Protein AF-A0A0C2FRT2-F1 (afdb_monomer_lite)

InterPro domains:
  IPR001715 Calponin homology domain [PF00307] (10-83)
  IPR001715 Calponin homology domain [PS50021] (9-84)
  IPR001715 Calponin homology domain [SM00033] (11-84)
  IPR036872 CH domain superfamily [G3DSA:1.10.418.10] (2-84)
  IPR036872 CH domain superfamily [SSF47576] (7-82)
  IPR050540 F-actin Monooxygenase Mical [PTHR23167] (9-83)

Structure (mmCIF, N/CA/C/O backbone):
data_AF-A0A0C2FRT2-F1
#
_entry.id   AF-A0A0C2FRT2-F1
#
loop_
_atom_site.group_PDB
_atom_site.id
_atom_site.type_symbol
_atom_site.label_atom_id
_atom_site.label_alt_id
_atom_site.label_comp_id
_atom_site.label_asym_id
_atom_site.label_entity_id
_atom_site.label_seq_id
_atom_site.pdbx_PDB_ins_code
_atom_site.Cartn_x
_atom_site.Cartn_y
_atom_site.Cartn_z
_atom_site.occupancy
_atom_site.B_iso_or_equiv
_atom_site.auth_seq_id
_atom_site.auth_comp_id
_atom_site.auth_asym_id
_atom_site.auth_atom_id
_atom_site.pdbx_PDB_model_num
ATOM 1 N N . ASP A 1 1 ? 29.412 -14.691 -0.890 1.00 60.19 1 ASP A N 1
ATOM 2 C CA . ASP A 1 1 ? 28.045 -14.820 -0.337 1.00 60.19 1 ASP A CA 1
ATOM 3 C C . ASP A 1 1 ? 26.971 -14.667 -1.415 1.00 60.19 1 ASP A C 1
ATOM 5 O O . ASP A 1 1 ? 26.186 -13.723 -1.420 1.00 60.19 1 ASP A O 1
ATOM 9 N N . GLU A 1 2 ? 26.936 -15.591 -2.380 1.00 73.81 2 GLU A N 1
ATOM 10 C CA . GLU A 1 2 ? 25.884 -15.627 -3.412 1.00 73.81 2 GLU A CA 1
ATOM 11 C C . GLU A 1 2 ? 24.589 -16.269 -2.895 1.00 73.81 2 GLU A C 1
ATOM 13 O O . GLU A 1 2 ? 23.501 -15.860 -3.303 1.00 73.81 2 GLU A O 1
ATOM 18 N N . GLU A 1 3 ? 24.704 -17.206 -1.949 1.00 73.06 3 GLU A N 1
ATOM 19 C CA . GLU A 1 3 ? 23.574 -17.860 -1.280 1.00 73.06 3 GLU A CA 1
ATOM 20 C C . GLU A 1 3 ? 22.726 -16.853 -0.495 1.00 73.06 3 GLU A C 1
ATOM 22 O O . GLU A 1 3 ? 21.527 -16.751 -0.744 1.00 73.06 3 GLU A O 1
ATOM 27 N N . GLU A 1 4 ? 23.343 -16.002 0.333 1.00 74.38 4 GLU A N 1
ATOM 28 C CA . GLU A 1 4 ? 22.626 -14.960 1.088 1.00 74.38 4 GLU A CA 1
ATOM 29 C C . GLU A 1 4 ? 21.912 -13.962 0.151 1.00 74.38 4 GLU A C 1
ATOM 31 O O . GLU A 1 4 ? 20.788 -13.513 0.400 1.00 74.38 4 GLU A O 1
ATOM 36 N N . ARG A 1 5 ? 22.527 -13.632 -0.994 1.00 72.75 5 ARG A N 1
ATOM 37 C CA . ARG A 1 5 ? 21.897 -12.793 -2.025 1.00 72.75 5 ARG A CA 1
ATOM 38 C C . ARG A 1 5 ? 20.705 -13.499 -2.686 1.00 72.75 5 ARG A C 1
ATOM 40 O O . ARG A 1 5 ? 19.726 -12.830 -3.030 1.00 72.75 5 ARG A O 1
ATOM 47 N N . GLY A 1 6 ? 20.782 -14.816 -2.868 1.00 77.12 6 GLY A N 1
ATOM 48 C CA . GLY A 1 6 ? 19.692 -15.663 -3.351 1.00 77.12 6 GLY A CA 1
ATOM 49 C C . GLY A 1 6 ? 18.520 -15.711 -2.372 1.00 77.12 6 GLY A C 1
ATOM 50 O O . GLY A 1 6 ? 17.387 -15.425 -2.759 1.00 77.12 6 GLY A O 1
ATOM 51 N N . GLU A 1 7 ? 18.787 -15.962 -1.092 1.00 81.56 7 GLU A N 1
ATOM 52 C CA . GLU A 1 7 ? 17.775 -15.990 -0.028 1.00 81.56 7 GLU A CA 1
ATOM 53 C C . GLU A 1 7 ? 17.031 -14.657 0.096 1.00 81.56 7 GLU A C 1
ATOM 55 O O . GLU A 1 7 ? 15.797 -14.622 0.092 1.00 81.56 7 GLU A O 1
ATOM 60 N N . ARG A 1 8 ? 17.765 -13.535 0.100 1.00 78.44 8 ARG A N 1
ATOM 61 C CA . ARG A 1 8 ? 17.170 -12.187 0.115 1.00 78.44 8 ARG A CA 1
ATOM 62 C C . ARG A 1 8 ? 16.247 -11.951 -1.081 1.00 78.44 8 ARG A C 1
ATOM 64 O O . ARG A 1 8 ? 15.205 -11.310 -0.933 1.00 78.44 8 ARG A O 1
ATOM 71 N N . LYS A 1 9 ? 16.602 -12.463 -2.265 1.00 80.38 9 LYS A N 1
ATOM 72 C CA . LYS A 1 9 ? 15.756 -12.370 -3.463 1.00 80.38 9 LYS A CA 1
ATOM 73 C C . LYS A 1 9 ? 14.464 -13.174 -3.286 1.00 80.38 9 LYS A C 1
ATOM 75 O O . LYS A 1 9 ? 13.389 -12.627 -3.511 1.00 80.38 9 LYS A O 1
ATOM 80 N N . HIS A 1 10 ? 14.554 -14.413 -2.806 1.00 89.75 10 HIS A N 1
ATOM 81 C CA . HIS A 1 10 ? 13.380 -15.256 -2.564 1.00 89.75 10 HIS A CA 1
ATOM 82 C C . HIS A 1 10 ? 12.430 -14.667 -1.514 1.00 89.75 10 HIS A C 1
ATOM 84 O O . HIS A 1 10 ? 11.218 -14.639 -1.734 1.00 89.75 10 HIS A O 1
ATOM 90 N N . ALA A 1 11 ? 12.962 -14.134 -0.411 1.00 93.06 11 ALA A N 1
ATOM 91 C CA . ALA A 1 11 ? 12.157 -13.471 0.614 1.00 93.06 11 ALA A CA 1
ATOM 92 C C . ALA A 1 11 ? 11.428 -12.235 0.060 1.00 93.06 11 ALA A C 1
ATOM 94 O O . ALA A 1 11 ? 10.241 -12.030 0.324 1.00 93.06 11 ALA A O 1
ATOM 95 N N . LYS A 1 12 ? 12.120 -11.435 -0.762 1.00 93.00 12 LYS A N 1
ATOM 96 C CA . LYS A 1 12 ? 11.541 -10.255 -1.412 1.00 93.00 12 LYS A CA 1
ATOM 97 C C . LYS A 1 12 ? 10.408 -10.628 -2.372 1.00 93.00 12 LYS A C 1
ATOM 99 O O . LYS A 1 12 ? 9.358 -9.988 -2.344 1.00 93.00 12 LYS A O 1
ATOM 104 N N . ASP A 1 13 ? 10.598 -11.662 -3.184 1.00 94.88 13 ASP A N 1
ATOM 105 C CA . ASP A 1 13 ? 9.587 -12.123 -4.141 1.00 94.88 13 ASP A CA 1
ATOM 106 C C . ASP A 1 13 ? 8.352 -12.690 -3.419 1.00 94.88 13 ASP A C 1
ATOM 108 O O . ASP A 1 13 ? 7.214 -12.395 -3.794 1.00 94.88 13 ASP A O 1
ATOM 112 N N . ALA A 1 14 ? 8.560 -13.434 -2.327 1.00 96.56 14 ALA A N 1
ATOM 113 C CA . ALA A 1 14 ? 7.477 -13.941 -1.489 1.00 96.56 14 ALA A CA 1
ATOM 114 C C . ALA A 1 14 ? 6.662 -12.807 -0.842 1.00 96.56 14 ALA A C 1
ATOM 116 O O . ALA A 1 14 ? 5.428 -12.854 -0.851 1.00 96.56 14 ALA A O 1
ATOM 117 N N . LEU A 1 15 ? 7.329 -11.766 -0.329 1.00 97.19 15 LEU A N 1
ATOM 118 C CA . LEU A 1 15 ? 6.656 -10.595 0.236 1.00 97.19 15 LEU A CA 1
ATOM 119 C C . LEU A 1 15 ? 5.851 -9.843 -0.831 1.00 97.19 15 LEU A C 1
ATOM 121 O O . LEU A 1 15 ? 4.714 -9.449 -0.576 1.00 97.19 15 LEU A O 1
ATOM 125 N N . LEU A 1 16 ? 6.399 -9.686 -2.040 1.00 97.44 16 LEU A N 1
ATOM 126 C CA . LEU A 1 16 ? 5.701 -9.013 -3.136 1.00 97.44 16 LEU A CA 1
ATOM 127 C C . LEU A 1 16 ? 4.425 -9.768 -3.521 1.00 97.44 16 LEU A C 1
ATOM 129 O O . LEU A 1 16 ? 3.358 -9.162 -3.645 1.00 97.44 16 LEU A O 1
ATOM 133 N N . LEU A 1 17 ? 4.521 -11.095 -3.643 1.00 97.44 17 LEU A N 1
ATOM 134 C CA . LEU A 1 17 ? 3.376 -11.959 -3.917 1.00 97.44 17 LEU A CA 1
ATOM 135 C C . LEU A 1 17 ? 2.321 -11.875 -2.807 1.00 97.44 17 LEU A C 1
ATOM 137 O O . LEU A 1 17 ? 1.119 -11.864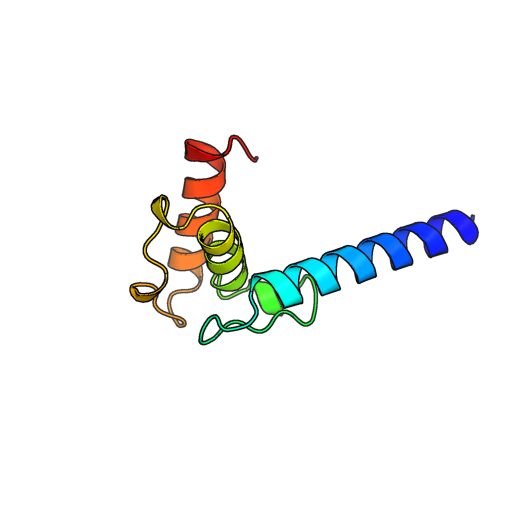 -3.083 1.00 97.44 17 LEU A O 1
ATOM 141 N N . TRP A 1 18 ? 2.750 -11.806 -1.547 1.00 97.62 18 TRP A N 1
ATOM 142 C CA . TRP A 1 18 ? 1.838 -11.620 -0.424 1.00 97.62 18 TRP A CA 1
ATOM 143 C C . TRP A 1 18 ? 1.097 -10.281 -0.516 1.00 97.62 18 TRP A C 1
ATOM 145 O O . TRP A 1 18 ? -0.131 -10.270 -0.400 1.00 97.62 18 TRP A O 1
ATOM 155 N N . CYS A 1 19 ? 1.801 -9.179 -0.808 1.00 98.06 19 CYS A N 1
ATOM 156 C CA . CYS A 1 19 ? 1.175 -7.870 -0.996 1.00 98.06 19 CYS A CA 1
ATOM 157 C C . CYS A 1 19 ? 0.127 -7.922 -2.114 1.00 98.06 19 CYS A C 1
ATOM 159 O O . CYS A 1 19 ? -1.014 -7.524 -1.898 1.00 98.06 19 CYS A O 1
ATOM 161 N N . GLN A 1 20 ? 0.482 -8.497 -3.267 1.00 98.19 20 GLN A N 1
ATOM 162 C CA . GLN A 1 20 ? -0.419 -8.661 -4.411 1.00 98.19 20 GLN A CA 1
ATOM 163 C C . GLN A 1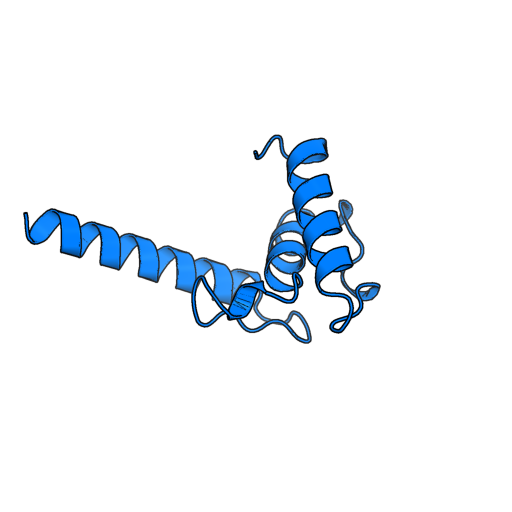 20 ? -1.695 -9.423 -4.053 1.00 98.19 20 GLN A C 1
ATOM 165 O O . GLN A 1 20 ? -2.790 -8.998 -4.416 1.00 98.19 20 GLN A O 1
ATOM 170 N N . ARG A 1 21 ? -1.567 -10.539 -3.326 1.00 97.88 21 ARG A N 1
ATOM 171 C CA . ARG A 1 21 ? -2.716 -11.352 -2.903 1.00 97.88 21 ARG A CA 1
ATOM 172 C C . ARG A 1 21 ? -3.605 -10.609 -1.913 1.00 97.88 21 ARG A C 1
ATOM 174 O O . ARG A 1 21 ? -4.822 -10.715 -2.003 1.00 97.88 21 ARG A O 1
ATOM 181 N N . LYS A 1 22 ? -3.014 -9.861 -0.979 1.00 97.69 22 LYS A N 1
ATOM 182 C CA . LYS A 1 22 ? -3.762 -9.119 0.044 1.00 97.69 22 LYS A CA 1
ATOM 183 C C . LYS A 1 22 ? -4.482 -7.896 -0.506 1.00 97.69 22 LYS A C 1
ATOM 185 O O . LYS A 1 22 ? -5.561 -7.575 -0.022 1.00 97.69 22 LYS A O 1
ATOM 190 N N . THR A 1 23 ? -3.918 -7.246 -1.518 1.00 97.56 23 THR A N 1
ATOM 191 C CA . THR A 1 23 ? -4.540 -6.086 -2.165 1.00 97.56 23 THR A CA 1
ATOM 192 C C . THR A 1 23 ? -5.352 -6.455 -3.408 1.00 97.56 23 THR A C 1
ATOM 194 O O . THR A 1 23 ? -5.833 -5.564 -4.106 1.00 97.56 23 THR A O 1
ATOM 197 N N . ALA A 1 24 ? -5.509 -7.744 -3.722 1.00 96.56 24 ALA A N 1
ATOM 198 C CA . ALA A 1 24 ? -6.328 -8.183 -4.844 1.00 96.56 24 ALA A CA 1
ATOM 199 C C . ALA A 1 24 ? -7.786 -7.737 -4.641 1.00 96.56 24 ALA A C 1
ATOM 201 O O . ALA A 1 24 ? -8.382 -7.986 -3.596 1.00 96.56 24 ALA A O 1
ATOM 202 N N . GLY A 1 25 ? -8.356 -7.067 -5.646 1.00 95.69 25 GLY A N 1
ATOM 203 C CA . GLY A 1 25 ? -9.729 -6.554 -5.601 1.00 95.69 25 GLY A CA 1
ATOM 204 C C . GLY A 1 25 ? -9.877 -5.126 -5.065 1.00 95.69 25 GLY A C 1
ATOM 205 O O . GLY A 1 25 ? -10.971 -4.576 -5.158 1.00 95.69 25 GLY A O 1
ATOM 206 N N . TYR A 1 26 ? -8.806 -4.491 -4.574 1.00 97.75 26 TYR A N 1
ATOM 207 C CA . TYR A 1 26 ? -8.854 -3.074 -4.207 1.00 97.75 26 TYR A CA 1
ATOM 208 C C . TYR A 1 26 ? -8.770 -2.189 -5.460 1.00 97.75 26 TYR A C 1
ATOM 210 O O . TYR A 1 26 ? -7.832 -2.333 -6.253 1.00 97.75 26 TYR A O 1
ATOM 218 N N . PRO A 1 27 ? -9.721 -1.260 -5.667 1.00 96.12 27 PRO A N 1
ATOM 219 C CA . PRO A 1 27 ? -9.709 -0.392 -6.835 1.00 96.12 27 PRO A CA 1
ATOM 220 C C . PRO A 1 27 ? -8.499 0.544 -6.797 1.00 96.12 27 PRO A C 1
ATOM 222 O O . PRO A 1 27 ? -8.112 1.041 -5.742 1.00 96.12 27 PRO A O 1
ATOM 225 N N . ASN A 1 28 ? -7.916 0.807 -7.968 1.00 95.62 28 ASN A N 1
ATOM 226 C CA . ASN A 1 28 ? -6.747 1.682 -8.135 1.00 95.62 28 ASN A CA 1
ATOM 227 C C . ASN A 1 28 ? -5.479 1.217 -7.387 1.00 95.62 28 ASN A C 1
ATOM 229 O O . ASN A 1 28 ? -4.536 1.995 -7.229 1.00 95.62 28 ASN A O 1
ATOM 233 N N . VAL A 1 29 ? -5.426 -0.054 -6.967 1.00 97.56 29 VAL A N 1
ATOM 234 C CA . VAL A 1 29 ? -4.256 -0.663 -6.324 1.00 97.56 29 VAL A CA 1
ATOM 235 C C . VAL A 1 29 ? -3.691 -1.770 -7.201 1.00 97.56 29 VAL A C 1
ATOM 237 O O . VAL A 1 29 ? -4.362 -2.748 -7.525 1.00 97.56 29 VAL A O 1
ATOM 240 N N . ARG A 1 30 ? -2.417 -1.627 -7.570 1.00 96.50 30 ARG A N 1
ATOM 241 C CA . ARG A 1 30 ? -1.660 -2.632 -8.317 1.00 96.50 30 ARG A CA 1
ATOM 242 C C . ARG A 1 30 ? -0.211 -2.640 -7.834 1.00 96.50 30 ARG A C 1
ATOM 244 O O . ARG A 1 30 ? 0.551 -1.717 -8.111 1.00 96.50 30 ARG A O 1
ATOM 251 N N . VAL A 1 31 ? 0.152 -3.690 -7.098 1.00 97.75 31 VAL A N 1
ATOM 252 C CA . VAL A 1 31 ? 1.486 -3.846 -6.506 1.00 97.75 31 VAL A CA 1
ATOM 253 C C . VAL A 1 31 ? 2.367 -4.700 -7.416 1.00 97.75 31 VAL A C 1
ATOM 255 O O . VAL A 1 31 ? 2.202 -5.911 -7.499 1.00 97.75 31 VAL A O 1
ATOM 258 N N . GLU A 1 32 ? 3.313 -4.076 -8.110 1.00 96.56 32 GLU A N 1
ATOM 259 C CA . GLU A 1 32 ? 4.238 -4.742 -9.046 1.00 96.56 32 GLU A CA 1
ATOM 260 C C . GLU A 1 32 ? 5.690 -4.685 -8.564 1.00 96.56 32 GLU A C 1
ATOM 262 O O . GLU A 1 32 ? 6.523 -5.481 -8.984 1.00 96.56 32 GLU A O 1
ATOM 267 N N . ASN A 1 33 ? 6.010 -3.742 -7.679 1.00 96.06 33 ASN A N 1
ATOM 268 C CA . ASN A 1 33 ? 7.347 -3.543 -7.133 1.00 96.06 33 ASN A CA 1
ATOM 269 C C . ASN A 1 33 ? 7.276 -2.859 -5.757 1.00 96.06 33 ASN A C 1
ATOM 271 O O . ASN A 1 33 ? 6.209 -2.437 -5.326 1.00 96.06 33 ASN A O 1
ATOM 275 N N . PHE A 1 34 ? 8.417 -2.718 -5.077 1.00 96.69 34 PHE A N 1
ATOM 276 C CA . PHE A 1 34 ? 8.541 -2.025 -3.781 1.00 96.69 34 PHE A CA 1
ATOM 277 C C . PHE A 1 34 ? 8.939 -0.546 -3.900 1.00 96.69 34 PHE A C 1
ATOM 279 O O . PHE A 1 34 ? 9.507 0.020 -2.974 1.00 96.69 34 PHE A O 1
ATOM 286 N N . THR A 1 35 ? 8.704 0.082 -5.054 1.00 95.44 35 THR A N 1
ATOM 287 C CA . THR A 1 35 ? 9.078 1.482 -5.291 1.00 95.44 35 THR A CA 1
ATOM 288 C C . THR A 1 35 ? 7.886 2.294 -5.782 1.00 95.44 35 THR A C 1
ATOM 290 O O . THR A 1 35 ? 7.240 2.991 -5.004 1.00 95.44 35 THR A O 1
ATOM 293 N N . THR A 1 36 ? 7.567 2.225 -7.071 1.00 96.62 36 THR A N 1
ATOM 294 C CA . THR A 1 36 ? 6.557 3.070 -7.711 1.00 96.62 36 THR A CA 1
ATOM 295 C C . THR A 1 36 ? 5.132 2.672 -7.355 1.00 96.62 36 THR A C 1
ATOM 297 O O . THR A 1 36 ? 4.296 3.562 -7.217 1.00 96.62 36 THR A O 1
ATOM 300 N N . SER A 1 37 ? 4.859 1.384 -7.124 1.00 97.44 37 SER A N 1
ATOM 301 C CA . SER A 1 37 ? 3.510 0.890 -6.800 1.00 97.44 37 SER A CA 1
ATOM 302 C C . SER A 1 37 ? 2.925 1.430 -5.489 1.00 97.44 37 SER A C 1
ATOM 304 O O . SER A 1 37 ? 1.730 1.292 -5.250 1.00 97.44 37 SER A O 1
ATOM 306 N N . TRP A 1 38 ? 3.753 2.043 -4.645 1.00 97.25 38 TRP A N 1
ATOM 307 C CA . TRP A 1 38 ? 3.377 2.524 -3.314 1.00 97.25 38 TRP A CA 1
ATOM 308 C C . TRP A 1 38 ? 3.250 4.049 -3.246 1.00 97.25 38 TRP A C 1
ATOM 310 O O . TRP A 1 38 ? 2.767 4.583 -2.251 1.00 97.25 38 TRP A O 1
ATOM 320 N N . ARG A 1 39 ? 3.663 4.766 -4.302 1.00 96.12 39 ARG A N 1
ATOM 321 C CA . ARG A 1 39 ? 3.814 6.232 -4.292 1.00 96.12 39 ARG A CA 1
ATOM 322 C C . ARG A 1 39 ? 2.510 7.001 -4.103 1.00 96.12 39 ARG A C 1
ATOM 324 O O . ARG A 1 39 ? 2.548 8.095 -3.559 1.00 96.12 39 ARG A O 1
ATOM 331 N N . ASN A 1 40 ? 1.379 6.459 -4.555 1.00 94.69 40 ASN A N 1
ATOM 332 C CA . ASN A 1 40 ? 0.073 7.107 -4.391 1.00 94.69 40 ASN A CA 1
ATOM 333 C C . ASN A 1 40 ? -0.584 6.816 -3.027 1.00 94.69 40 ASN A C 1
ATOM 335 O O . ASN A 1 40 ? -1.706 7.256 -2.786 1.00 94.69 40 ASN A O 1
ATOM 339 N N . GLY A 1 41 ? 0.078 6.037 -2.160 1.00 97.12 41 GLY A N 1
ATOM 340 C CA . GLY A 1 41 ? -0.369 5.702 -0.807 1.00 97.12 41 GLY A CA 1
ATOM 341 C C . GLY A 1 41 ? -1.487 4.658 -0.711 1.00 97.12 41 GLY A C 1
ATOM 342 O O . GLY A 1 41 ? -1.709 4.105 0.368 1.00 97.12 41 GLY A O 1
ATOM 343 N N . LEU A 1 42 ? -2.173 4.316 -1.806 1.00 98.12 42 LEU A N 1
ATOM 344 C CA . LEU A 1 42 ? -3.314 3.393 -1.751 1.00 98.12 42 LEU A CA 1
ATOM 345 C C . LEU A 1 42 ? -2.906 1.958 -1.401 1.00 98.12 42 LEU A C 1
ATOM 347 O O . LEU A 1 42 ? -3.643 1.277 -0.697 1.00 98.12 42 LEU A O 1
ATOM 351 N N . ALA A 1 43 ? -1.726 1.501 -1.831 1.00 98.25 43 ALA A N 1
ATOM 352 C CA . ALA A 1 43 ? -1.245 0.155 -1.511 1.00 98.25 43 ALA A CA 1
ATOM 353 C C . ALA A 1 43 ? -1.081 -0.070 0.007 1.00 98.25 43 ALA A C 1
ATOM 355 O O . ALA A 1 43 ? -1.457 -1.128 0.512 1.00 98.25 43 ALA A O 1
ATOM 356 N N . PHE A 1 44 ? -0.598 0.934 0.750 1.00 98.12 44 PHE A N 1
ATOM 357 C CA . PHE A 1 44 ? -0.489 0.850 2.211 1.00 98.12 44 PHE A CA 1
ATOM 358 C C . PHE A 1 44 ? -1.864 0.821 2.882 1.00 98.12 44 PHE A C 1
ATOM 360 O O . PHE A 1 44 ? -2.135 -0.061 3.696 1.00 98.12 44 PHE A O 1
ATOM 367 N N . ASN A 1 45 ? -2.763 1.726 2.485 1.00 98.19 45 ASN A N 1
ATOM 368 C CA . ASN A 1 45 ? -4.129 1.760 3.010 1.00 98.19 45 ASN A CA 1
ATOM 369 C C . ASN A 1 45 ? -4.890 0.457 2.726 1.00 98.19 45 ASN A C 1
ATOM 371 O O . ASN A 1 45 ? -5.603 -0.039 3.595 1.00 98.19 45 ASN A O 1
ATOM 375 N N . ALA A 1 46 ? -4.710 -0.129 1.539 1.00 98.25 46 ALA A N 1
ATOM 376 C CA . ALA A 1 46 ? -5.328 -1.399 1.173 1.00 98.25 46 ALA A CA 1
ATOM 377 C C . ALA A 1 46 ? -4.828 -2.547 2.054 1.00 98.25 46 ALA A C 1
ATOM 379 O O . ALA A 1 46 ? -5.629 -3.365 2.497 1.00 98.25 46 ALA A O 1
ATOM 380 N N . LEU A 1 47 ? -3.526 -2.602 2.354 1.00 97.81 47 LEU A N 1
ATOM 381 C CA . LEU A 1 47 ? -2.984 -3.620 3.254 1.00 97.81 47 LEU A CA 1
ATOM 382 C C . LEU A 1 47 ? -3.510 -3.484 4.680 1.00 97.81 47 LEU A C 1
ATOM 384 O O . LEU A 1 47 ? -3.856 -4.502 5.281 1.00 97.81 47 LEU A O 1
ATOM 388 N N . ILE A 1 48 ? -3.596 -2.262 5.208 1.00 97.50 48 ILE A N 1
ATOM 389 C CA . ILE A 1 48 ? -4.160 -2.020 6.541 1.00 97.50 48 ILE A CA 1
ATOM 390 C C . ILE A 1 48 ? -5.632 -2.445 6.558 1.00 97.50 48 ILE A C 1
ATOM 392 O O . ILE A 1 48 ? -6.010 -3.276 7.380 1.00 97.50 48 ILE A O 1
ATOM 396 N N . HIS A 1 49 ? -6.438 -1.977 5.600 1.00 98.06 49 HIS A N 1
ATOM 397 C CA . HIS A 1 49 ? -7.858 -2.328 5.502 1.00 98.06 49 HIS A CA 1
ATOM 398 C C . HIS A 1 49 ? -8.084 -3.837 5.300 1.00 98.06 49 HIS A C 1
ATOM 400 O O . HIS A 1 49 ? -9.006 -4.407 5.873 1.00 98.06 49 HIS A O 1
ATOM 406 N N . ALA A 1 50 ? -7.219 -4.523 4.547 1.00 97.19 50 ALA A N 1
ATOM 407 C CA . ALA A 1 50 ? -7.315 -5.969 4.339 1.00 97.19 50 ALA A CA 1
ATOM 408 C C . ALA A 1 50 ? -7.080 -6.793 5.617 1.00 97.19 50 ALA A C 1
ATOM 410 O O . ALA A 1 50 ? -7.526 -7.939 5.684 1.00 97.19 50 ALA A O 1
ATOM 411 N N . HIS A 1 51 ? -6.372 -6.248 6.612 1.00 95.12 51 HIS A N 1
ATOM 412 C CA . HIS A 1 51 ? -6.155 -6.907 7.906 1.00 95.12 51 HIS A CA 1
ATOM 413 C C . HIS A 1 51 ? -7.098 -6.395 8.997 1.00 95.12 51 HIS A C 1
ATOM 415 O O . HIS A 1 51 ? -7.463 -7.158 9.889 1.00 95.12 51 HIS A O 1
ATOM 421 N N . ARG A 1 52 ? -7.450 -5.110 8.939 1.00 95.44 52 ARG A N 1
ATOM 422 C CA . ARG A 1 52 ? -8.191 -4.362 9.955 1.00 95.44 52 ARG A CA 1
ATOM 423 C C . ARG A 1 52 ? -9.119 -3.340 9.277 1.00 95.44 52 ARG A C 1
ATOM 425 O O . ARG A 1 52 ? -8.810 -2.143 9.265 1.00 95.44 52 ARG A O 1
ATOM 432 N N . PRO A 1 53 ? -10.225 -3.786 8.654 1.00 95.94 53 PRO A N 1
ATOM 433 C CA . PRO A 1 53 ? -11.128 -2.905 7.909 1.00 95.94 53 PRO A CA 1
ATOM 434 C C . PRO A 1 53 ? -11.768 -1.816 8.782 1.00 95.94 53 PRO A C 1
ATOM 436 O O . PRO A 1 53 ? -12.177 -0.777 8.278 1.00 95.94 53 PRO A O 1
ATOM 439 N N . GLU A 1 54 ? -11.822 -2.016 10.097 1.00 95.69 54 GLU A N 1
ATOM 440 C CA . GLU A 1 54 ? -12.344 -1.062 11.072 1.00 95.69 54 GLU A CA 1
ATOM 441 C C . GLU A 1 54 ? -11.465 0.184 11.270 1.00 95.69 54 GLU A C 1
ATOM 443 O O . GLU A 1 54 ? -11.935 1.174 11.828 1.00 95.69 54 GLU A O 1
ATOM 448 N N . LEU A 1 55 ? -10.195 0.153 10.847 1.00 95.38 55 LEU A N 1
ATOM 449 C CA . LEU A 1 55 ? -9.244 1.234 11.127 1.00 95.38 55 LEU A CA 1
ATOM 450 C C . LEU A 1 55 ? -9.293 2.387 10.121 1.00 95.38 55 LEU A C 1
ATOM 452 O O . LEU A 1 55 ? -8.838 3.482 10.449 1.00 95.38 55 LEU A O 1
ATOM 456 N N . LEU A 1 56 ? -9.814 2.168 8.911 1.00 94.94 56 LEU A N 1
ATOM 457 C CA . LEU A 1 56 ? -9.925 3.211 7.889 1.00 94.94 56 LEU A CA 1
ATOM 458 C C . LEU A 1 56 ? -11.024 2.896 6.873 1.00 94.94 56 LEU A C 1
ATOM 460 O O . LEU A 1 56 ? -11.302 1.739 6.593 1.00 94.94 56 LEU A O 1
ATOM 464 N N . ASN A 1 57 ? -11.618 3.923 6.264 1.00 95.12 57 ASN A N 1
ATOM 465 C CA . ASN A 1 57 ? -12.576 3.748 5.172 1.00 95.12 57 ASN A CA 1
ATOM 466 C C . ASN A 1 57 ? -11.864 3.860 3.817 1.00 95.12 57 ASN A C 1
ATOM 468 O O . ASN A 1 57 ? -11.659 4.963 3.311 1.00 95.12 57 ASN A O 1
ATOM 472 N N . PHE A 1 58 ? -11.512 2.722 3.215 1.00 97.19 58 PHE A N 1
ATOM 473 C CA . PHE A 1 58 ? -10.749 2.707 1.964 1.00 97.19 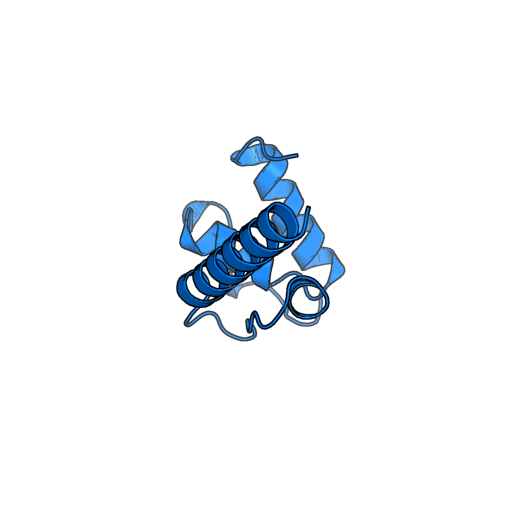58 PHE A CA 1
ATOM 474 C C . PHE A 1 58 ? -11.499 3.382 0.805 1.00 97.19 58 PHE A C 1
ATOM 476 O O . PHE A 1 58 ? -10.899 4.095 0.006 1.00 97.19 58 PHE A O 1
ATOM 483 N N . ASN A 1 59 ? -12.820 3.202 0.729 1.00 95.56 59 ASN A N 1
ATOM 484 C CA . ASN A 1 59 ? -13.638 3.729 -0.369 1.00 95.56 59 ASN A CA 1
ATOM 485 C C . ASN A 1 59 ? -13.751 5.262 -0.364 1.00 95.56 59 ASN A C 1
ATOM 487 O O . ASN A 1 59 ? -14.163 5.840 -1.365 1.00 95.56 59 ASN A O 1
ATOM 491 N N . ALA A 1 60 ? -13.401 5.916 0.747 1.00 95.75 60 ALA A N 1
ATOM 492 C CA . ALA A 1 60 ? -13.367 7.372 0.846 1.00 95.75 60 ALA A CA 1
ATOM 493 C C . ALA A 1 60 ? -12.039 7.983 0.360 1.00 95.75 60 ALA A C 1
ATOM 495 O O . ALA A 1 60 ? -11.940 9.205 0.254 1.00 95.75 60 ALA A O 1
ATOM 496 N N . LEU A 1 61 ? -11.018 7.165 0.078 1.00 96.69 61 LEU A N 1
ATOM 497 C CA . LEU A 1 61 ? -9.704 7.648 -0.341 1.00 96.69 61 LEU A CA 1
ATOM 498 C C . LEU A 1 61 ? -9.720 8.136 -1.791 1.00 96.69 61 LEU A C 1
ATOM 500 O O . LEU A 1 61 ? -10.320 7.525 -2.677 1.00 96.69 61 LEU A O 1
ATOM 504 N N . ASN A 1 62 ? -8.996 9.226 -2.044 1.00 95.88 62 ASN A N 1
ATOM 505 C CA . ASN A 1 62 ? -8.833 9.792 -3.376 1.00 95.88 62 ASN A CA 1
ATOM 506 C C . ASN A 1 62 ? -7.504 9.314 -3.988 1.00 95.88 62 ASN A C 1
ATOM 508 O O . ASN A 1 62 ? -6.446 9.648 -3.453 1.00 95.88 62 ASN A O 1
ATOM 512 N N . PRO A 1 63 ? -7.506 8.606 -5.134 1.00 93.94 63 PRO A N 1
ATOM 513 C CA . PRO A 1 63 ? -6.274 8.163 -5.788 1.00 93.94 63 PRO A CA 1
ATOM 514 C C . PRO A 1 63 ? -5.295 9.284 -6.154 1.00 93.94 63 PRO A C 1
ATOM 516 O O . PRO A 1 63 ? -4.106 9.011 -6.281 1.00 93.94 63 PRO A O 1
ATOM 519 N N . ASN A 1 64 ? -5.778 10.521 -6.311 1.00 96.31 64 ASN A N 1
ATOM 520 C CA . ASN A 1 64 ? -4.954 11.681 -6.658 1.00 96.31 64 ASN A CA 1
ATOM 521 C C . ASN A 1 64 ? -4.353 12.394 -5.432 1.00 96.31 64 ASN A C 1
ATOM 523 O O . ASN A 1 64 ? -3.465 13.228 -5.592 1.00 96.31 64 ASN A O 1
ATOM 527 N N . ASP A 1 65 ? -4.813 12.083 -4.215 1.00 97.12 65 ASP A N 1
ATOM 528 C CA . ASP A 1 65 ? -4.279 12.669 -2.980 1.00 97.12 65 ASP A CA 1
ATOM 529 C C . ASP A 1 65 ? -3.159 11.797 -2.398 1.00 97.12 65 ASP A C 1
ATOM 531 O O . ASP A 1 65 ? -3.315 11.091 -1.403 1.00 97.12 65 ASP A O 1
ATOM 535 N N . HIS A 1 66 ? -2.006 11.804 -3.067 1.00 97.19 66 HIS A N 1
ATOM 536 C CA . HIS A 1 66 ? -0.898 10.912 -2.718 1.00 97.19 66 HIS A CA 1
ATOM 537 C C . HIS A 1 66 ? -0.380 11.146 -1.294 1.00 97.19 66 HIS A C 1
ATOM 539 O O . HIS A 1 66 ? -0.148 10.191 -0.554 1.00 97.19 66 HIS A O 1
ATOM 545 N N . ILE A 1 67 ? -0.194 12.415 -0.918 1.00 97.75 67 ILE A N 1
ATOM 546 C CA . ILE A 1 67 ? 0.352 12.789 0.390 1.00 97.75 67 ILE A CA 1
ATOM 547 C C . ILE A 1 67 ? -0.662 12.481 1.491 1.00 97.75 67 ILE A C 1
ATOM 549 O O . ILE A 1 67 ? -0.282 11.887 2.498 1.00 97.75 67 ILE A O 1
ATOM 553 N N . GLY A 1 68 ? -1.945 12.803 1.287 1.00 98.00 68 GLY A N 1
ATOM 554 C CA . GLY A 1 68 ? -2.998 12.468 2.243 1.00 98.00 68 GLY A CA 1
ATOM 555 C C . GLY A 1 68 ? -3.116 10.962 2.470 1.00 98.00 68 GLY A C 1
ATOM 556 O O . GLY A 1 68 ? -3.139 10.514 3.615 1.00 98.00 68 GLY A O 1
ATOM 557 N N . ASN A 1 69 ? -3.084 10.163 1.399 1.00 98.00 69 ASN A N 1
ATOM 558 C CA . ASN A 1 69 ? -3.137 8.704 1.506 1.00 98.00 69 ASN A CA 1
ATOM 559 C C . ASN A 1 69 ? -1.934 8.133 2.273 1.00 98.00 69 ASN A C 1
ATOM 561 O O . ASN A 1 69 ? -2.111 7.241 3.104 1.00 98.00 69 ASN A O 1
ATOM 565 N N . LEU A 1 70 ? -0.719 8.621 2.001 1.00 97.69 70 LEU A N 1
ATOM 566 C CA . LEU A 1 70 ? 0.492 8.176 2.701 1.00 97.69 70 LEU A CA 1
ATOM 567 C C . LEU A 1 70 ? 0.428 8.514 4.190 1.00 97.69 70 LEU A C 1
ATOM 569 O O . LEU A 1 70 ? 0.608 7.625 5.020 1.00 97.69 70 LEU A O 1
ATOM 573 N N . ASN A 1 71 ? 0.106 9.767 4.516 1.00 97.56 71 ASN A N 1
ATOM 574 C CA . ASN A 1 71 ? -0.015 10.213 5.900 1.00 97.56 71 ASN A CA 1
ATOM 575 C C . ASN A 1 71 ? -1.085 9.408 6.641 1.00 97.56 71 ASN A C 1
ATOM 577 O O . ASN A 1 71 ? -0.820 8.916 7.728 1.00 97.56 71 ASN A O 1
ATOM 581 N N . ASN A 1 72 ? -2.257 9.185 6.035 1.00 97.12 72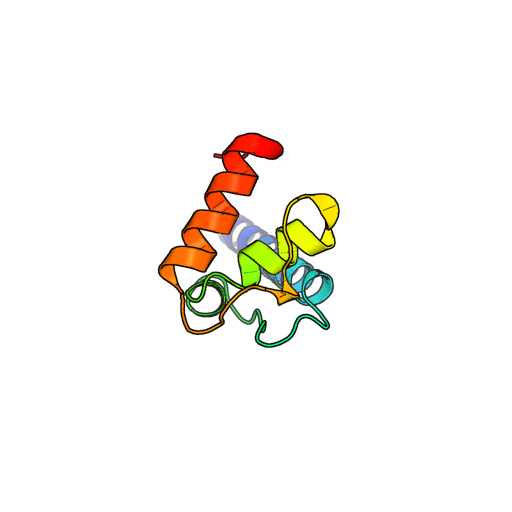 ASN A N 1
ATOM 582 C CA . ASN A 1 72 ? -3.311 8.381 6.653 1.00 97.12 72 ASN A CA 1
ATOM 583 C C . ASN A 1 72 ? -2.841 6.956 6.979 1.00 97.12 72 ASN A C 1
ATOM 585 O O . ASN A 1 72 ? -3.081 6.463 8.078 1.00 97.12 72 ASN A O 1
ATOM 589 N N . ALA A 1 73 ? -2.157 6.293 6.042 1.00 97.12 73 ALA A N 1
ATOM 590 C CA . ALA A 1 73 ? -1.673 4.937 6.269 1.00 97.12 73 ALA A CA 1
ATOM 591 C C . ALA A 1 73 ? -0.637 4.869 7.397 1.00 97.12 73 ALA A C 1
ATOM 593 O O . ALA A 1 73 ? -0.740 3.998 8.261 1.00 97.12 73 ALA A O 1
ATOM 594 N N . PHE A 1 74 ? 0.346 5.771 7.396 1.00 96.38 74 PHE A N 1
ATOM 595 C CA . PHE A 1 74 ? 1.411 5.760 8.399 1.00 96.38 74 PHE A CA 1
ATOM 596 C C . PHE A 1 74 ? 0.915 6.199 9.776 1.00 96.38 74 PHE A C 1
ATOM 598 O O . PHE A 1 74 ? 1.237 5.539 10.758 1.00 96.38 74 PHE A O 1
ATOM 605 N N . ASP A 1 75 ? 0.036 7.198 9.851 1.00 96.19 75 ASP A N 1
ATOM 606 C CA . ASP A 1 75 ? -0.605 7.606 11.103 1.00 96.19 75 ASP A CA 1
ATOM 607 C C . ASP A 1 75 ? -1.412 6.464 11.729 1.00 96.19 75 ASP A C 1
ATOM 609 O O . ASP A 1 75 ? -1.369 6.255 12.943 1.00 96.19 75 ASP A O 1
ATOM 613 N N . VAL A 1 76 ? -2.178 5.725 10.919 1.00 95.88 76 VAL A N 1
ATOM 614 C CA . VAL A 1 76 ? -2.944 4.570 11.405 1.00 95.88 76 VAL A CA 1
ATOM 615 C C . VAL A 1 76 ? -1.999 3.459 11.858 1.00 95.88 76 VAL A C 1
ATOM 617 O O . VAL A 1 76 ? -2.219 2.880 12.922 1.00 95.88 76 VAL A O 1
ATOM 620 N N . ALA A 1 77 ? -0.944 3.172 11.093 1.00 95.25 77 ALA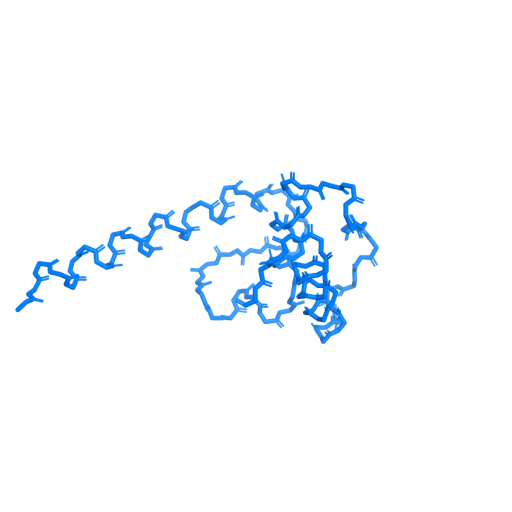 A N 1
ATOM 621 C CA . ALA A 1 77 ? 0.037 2.153 11.450 1.00 95.25 77 ALA A CA 1
ATOM 622 C C . ALA A 1 77 ? 0.750 2.476 12.774 1.00 95.25 77 ALA A C 1
ATOM 624 O O . ALA A 1 77 ? 0.801 1.624 13.660 1.00 95.25 77 ALA A O 1
ATOM 625 N N . GLU A 1 78 ? 1.205 3.714 12.954 1.00 94.81 78 GLU A N 1
ATOM 626 C CA . GLU A 1 78 ? 1.878 4.158 14.175 1.00 94.81 78 GLU A CA 1
ATOM 627 C C . GLU A 1 78 ? 0.918 4.125 15.375 1.00 94.81 78 GLU A C 1
ATOM 629 O O . GLU A 1 78 ? 1.187 3.478 16.386 1.00 94.81 78 GLU A O 1
ATOM 634 N N . LYS A 1 79 ? -0.253 4.766 15.257 1.00 92.94 79 LYS A N 1
ATOM 635 C CA . LYS A 1 79 ? -1.163 4.989 16.397 1.00 92.94 79 LYS A CA 1
ATOM 636 C C . LYS A 1 79 ? -1.984 3.764 16.790 1.00 92.94 79 LYS A C 1
ATOM 638 O O . LYS A 1 79 ? -2.506 3.725 17.904 1.00 92.94 79 LYS A O 1
ATOM 643 N N . LYS A 1 80 ? -2.221 2.827 15.866 1.00 92.12 80 LYS A N 1
ATOM 644 C CA . LYS A 1 80 ? -3.149 1.696 16.073 1.00 92.12 80 LYS A CA 1
ATOM 645 C C . LYS A 1 80 ? -2.484 0.332 15.993 1.00 92.12 80 LYS A C 1
ATOM 647 O O . LYS A 1 80 ? -3.063 -0.623 16.504 1.00 92.12 80 LYS A O 1
ATOM 652 N N . LEU A 1 81 ? -1.327 0.232 15.340 1.00 88.75 81 LEU A N 1
ATOM 653 C CA . LEU A 1 81 ? -0.622 -1.033 15.132 1.00 88.75 81 LEU A CA 1
ATOM 654 C C . LEU A 1 81 ? 0.786 -1.041 15.745 1.00 88.75 81 LEU A C 1
ATOM 656 O O . LEU A 1 81 ? 1.420 -2.090 15.705 1.00 88.75 81 LEU A O 1
ATOM 660 N N . GLU A 1 82 ? 1.249 0.081 16.313 1.00 90.69 82 GLU A N 1
ATOM 661 C CA . GLU A 1 82 ? 2.576 0.229 16.937 1.00 90.69 82 GLU A CA 1
ATOM 662 C C . GLU A 1 82 ? 3.736 -0.082 15.968 1.00 90.69 82 GLU A C 1
ATOM 664 O O . GLU A 1 82 ? 4.787 -0.587 16.359 1.00 90.69 82 GLU A O 1
ATOM 669 N N . ILE A 1 83 ? 3.543 0.218 14.679 1.00 86.31 83 ILE A N 1
ATOM 670 C CA . ILE A 1 83 ? 4.548 0.025 13.625 1.00 86.31 83 ILE A CA 1
ATOM 671 C C . ILE A 1 83 ? 5.198 1.379 13.320 1.00 86.31 83 ILE A C 1
ATOM 673 O O . ILE A 1 83 ? 4.491 2.315 12.948 1.00 86.31 83 ILE A O 1
ATOM 677 N N . THR A 1 84 ? 6.526 1.462 13.465 1.00 70.81 84 THR A N 1
ATOM 678 C CA . THR A 1 84 ? 7.364 2.649 13.186 1.00 70.81 84 THR A CA 1
ATOM 679 C C . THR A 1 84 ? 8.429 2.373 12.133 1.00 70.81 84 THR A C 1
ATOM 681 O O . THR A 1 84 ? 8.910 1.218 12.060 1.00 70.81 84 THR A O 1
#

Sequence (84 aa):
DEEERGERKHAKDALLLWCQRKTAGYPNVRVENFTTSWRNGLAFNALIHAHRPELLNFNALNPNDHIGNLNNAFDVAEKKLEIT

Radius of gyration: 14.06 Å; chains: 1; bounding box: 42×31×26 Å

Organism: NCBI:txid51022

Foldseek 3Di:
DVVVVVVVVVVQVVVQVVLQVLLPPPPPQDRDDPPPSCQLLLSLVSNCCSVPVPQDPSVPDDSNNSVVSNCSSVVSCCPPVVDD

Secondary structure (DSSP, 8-state):
-HHHHHHHHHHHHHHHHHHHHHTTT-TT----SSSGGGTTSHHHHHHHHHH-GGG-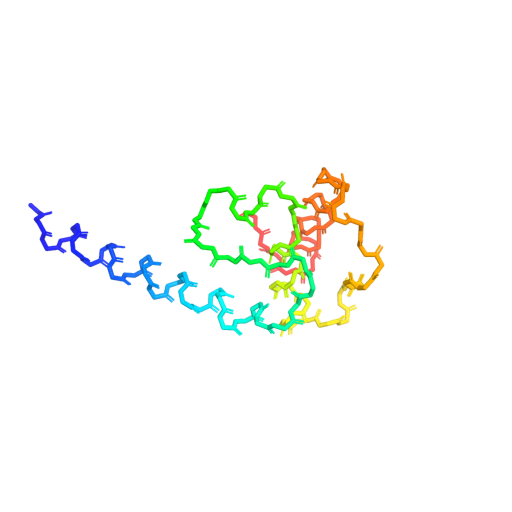-GGG--TT-HHHHHHHHHHHHHHHH---

pLDDT: mean 93.5, std 7.64, range [60.19, 98.25]